Protein AF-A0A1C0AIX1-F1 (afdb_monomer)

Sequence (124 aa):
MLVAGADYTMVVTIKGASVSLELNGSFVRSMAYSAALADGRVGLVVGSATASYDSVRIRTDGWTAPEGTVTEPVPTDPVPADPVPTDPLPTDPDPTDPVPTDPEPEPTEPVPTEPVPTKPPKKK

Solvent-accessible surface area (backbone atoms only — not comparable to full-atom values): 9520 Å² total; per-residue (Å²): 137,90,61,90,95,63,91,79,49,75,47,80,49,77,55,60,32,33,41,36,37,26,50,72,85,38,83,73,50,73,49,77,54,99,54,66,69,86,76,84,88,85,84,87,84,72,72,103,64,88,80,88,85,83,93,82,81,88,85,74,92,72,84,72,77,64,94,80,72,76,74,76,78,76,83,75,79,79,76,82,77,78,79,78,85,78,80,80,77,87,77,81,77,79,87,76,83,79,79,88,76,87,80,80,83,82,89,81,82,89,79,88,80,84,85,81,88,82,82,82,85,85,82,134

Nearest PDB structures (foldseek):
  4qvs-assembly1_A-2  TM=6.960E-01  e=2.612E-01  Acetivibrio thermocellus ATCC 27405
  3gyx-assembly6_L  TM=3.441E-01  e=7.327E+00  Megalodesulfovibrio gigas
  9c3c-assembly1_g  TM=1.551E-01  e=8.915E+00  Oryctolagus cuniculus

Organism: NCBI:txid1427523

Foldseek 3Di:
DDDPPDDWDWDWDFDFQKIWIDINNHTDDMDGDPGGPPDDDDDDDDDPDDDDDDDDDDDDDDDDDDPDPDDDPDPDDDDDDDDDDDDDDDDDDDDDDDDDDDDDDDDDDDDDDDDDDDDDDDDD

Radius of gyration: 41.76 Å; Cα contacts (8 Å, |Δi|>4): 59; chains: 1; bounding box: 97×77×63 Å

Secondary structure (DSSP, 8-state):
---TT----EEEEEETTEEEEEETTEEEEEEE-SS------------SS-----------S-----TT--PPPP--PPPP-PPP--PPPP-PPP-PPPPPP--PPPP-PPPPPPPPPPPPPPP-

Mean predicted aligned error: 19.24 Å

Structure (mmCIF, N/CA/C/O backbone):
data_AF-A0A1C0AIX1-F1
#
_entry.id   AF-A0A1C0AIX1-F1
#
loop_
_atom_site.group_PDB
_atom_site.id
_atom_site.type_symbol
_atom_site.label_atom_id
_atom_site.label_alt_id
_atom_site.label_comp_id
_atom_site.label_asym_id
_atom_site.label_entity_id
_atom_site.label_seq_id
_atom_site.pdbx_PDB_ins_code
_atom_site.Cartn_x
_atom_site.Cartn_y
_atom_site.Cartn_z
_atom_site.occupancy
_atom_site.B_iso_or_equiv
_atom_site.auth_seq_id
_atom_site.auth_comp_id
_atom_site.auth_asym_id
_atom_site.auth_atom_id
_atom_site.pdbx_PDB_model_num
ATOM 1 N N . MET A 1 1 ? -21.856 -2.111 3.590 1.00 79.50 1 MET A N 1
ATOM 2 C CA . MET A 1 1 ? -21.932 -0.701 4.031 1.00 79.50 1 MET A CA 1
ATOM 3 C C . MET A 1 1 ? -20.685 -0.406 4.847 1.00 79.50 1 MET A C 1
ATOM 5 O O . MET A 1 1 ? -20.320 -1.256 5.649 1.00 79.50 1 MET A O 1
ATOM 9 N N . LEU A 1 2 ? -20.010 0.718 4.595 1.00 90.88 2 LEU A N 1
ATOM 10 C CA . LEU A 1 2 ? -18.850 1.158 5.382 1.00 90.88 2 LEU A CA 1
ATOM 11 C C . LEU A 1 2 ? -19.338 1.955 6.598 1.00 90.88 2 LEU A C 1
ATOM 13 O O . LEU A 1 2 ? -20.315 2.694 6.483 1.00 90.88 2 LEU A O 1
ATOM 17 N N . VAL A 1 3 ? -18.675 1.798 7.741 1.00 95.44 3 VAL A N 1
ATOM 18 C CA . VAL A 1 3 ? -19.027 2.452 9.009 1.00 95.44 3 VAL A CA 1
ATOM 19 C C . VAL A 1 3 ? -17.810 3.211 9.537 1.00 95.44 3 VAL A C 1
ATOM 21 O O . VAL A 1 3 ? -16.688 2.718 9.463 1.00 95.44 3 VAL A O 1
ATOM 24 N N . ALA A 1 4 ? -18.027 4.422 10.053 1.00 94.69 4 ALA A N 1
ATOM 25 C CA . ALA A 1 4 ? -16.960 5.233 10.635 1.00 94.69 4 ALA A CA 1
ATOM 26 C C . ALA A 1 4 ? -16.388 4.579 11.906 1.00 94.69 4 ALA A C 1
ATOM 28 O O . ALA A 1 4 ? -17.137 4.027 12.710 1.00 94.69 4 ALA A O 1
ATOM 29 N N . GLY A 1 5 ? -15.067 4.664 12.086 1.00 94.56 5 GLY A N 1
ATOM 30 C CA . GLY A 1 5 ? -14.364 4.088 13.240 1.00 94.56 5 GLY A CA 1
ATOM 31 C C . GLY A 1 5 ? -14.173 2.568 13.193 1.00 94.56 5 GLY A C 1
ATOM 32 O O . GLY A 1 5 ? -13.687 2.002 14.165 1.00 94.56 5 GLY A O 1
ATOM 33 N N . ALA A 1 6 ? -14.555 1.908 12.096 1.00 95.94 6 ALA A N 1
ATOM 34 C CA . ALA A 1 6 ? -14.275 0.495 11.874 1.00 95.94 6 ALA A CA 1
ATOM 35 C C . ALA A 1 6 ? -13.001 0.305 11.041 1.00 95.94 6 ALA A C 1
ATOM 37 O O . ALA A 1 6 ? -12.746 1.065 10.102 1.00 95.94 6 ALA A O 1
ATOM 38 N N . ASP A 1 7 ? -12.255 -0.752 11.353 1.00 96.69 7 ASP A N 1
ATOM 39 C CA . ASP A 1 7 ? -11.073 -1.147 10.595 1.00 96.69 7 ASP A CA 1
ATOM 40 C C . ASP A 1 7 ? -11.452 -1.982 9.371 1.00 96.69 7 ASP A C 1
ATOM 42 O O . ASP A 1 7 ? -12.326 -2.855 9.414 1.00 96.69 7 ASP A O 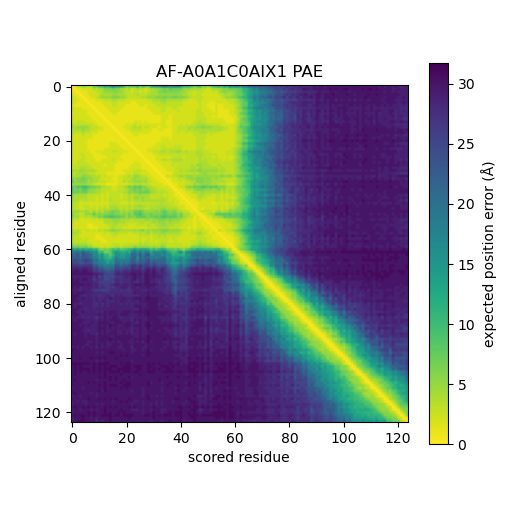1
ATOM 46 N N . TYR A 1 8 ? -10.750 -1.732 8.268 1.00 96.38 8 TYR A N 1
ATOM 47 C CA . TYR A 1 8 ? -10.944 -2.438 7.011 1.00 96.38 8 TYR A CA 1
ATOM 48 C C . TYR A 1 8 ? -9.606 -2.819 6.393 1.00 96.38 8 TYR A C 1
ATOM 50 O O . TYR A 1 8 ? -8.669 -2.025 6.350 1.00 96.38 8 TYR A O 1
ATOM 58 N N . THR A 1 9 ? -9.544 -4.025 5.834 1.00 96.62 9 THR A N 1
ATOM 59 C CA . THR A 1 9 ? -8.438 -4.437 4.968 1.00 96.62 9 THR A CA 1
ATOM 60 C C . THR A 1 9 ? -8.836 -4.194 3.521 1.00 96.62 9 THR A C 1
ATOM 62 O O . THR A 1 9 ? -9.771 -4.819 3.026 1.00 96.62 9 THR A O 1
ATOM 65 N N . MET A 1 10 ? -8.130 -3.299 2.835 1.00 96.06 10 MET A N 1
ATOM 66 C CA . MET A 1 10 ? -8.307 -3.067 1.401 1.00 96.06 10 MET A CA 1
ATOM 67 C C . MET A 1 10 ? -7.163 -3.699 0.620 1.00 96.06 10 MET A C 1
ATOM 69 O O . MET A 1 10 ? -5.995 -3.515 0.961 1.00 96.06 10 MET A O 1
ATOM 73 N N . VAL A 1 11 ? -7.499 -4.395 -0.463 1.00 96.94 11 VAL A N 1
ATOM 74 C CA . VAL A 1 11 ? -6.522 -4.892 -1.433 1.00 96.94 11 VAL A CA 1
ATOM 75 C C . VAL A 1 11 ? -6.873 -4.320 -2.794 1.00 96.94 11 VAL A C 1
ATOM 77 O O . VAL A 1 11 ? -7.963 -4.553 -3.314 1.00 96.94 11 VAL A O 1
ATOM 80 N N . VAL A 1 12 ? -5.938 -3.566 -3.367 1.00 96.12 12 VAL A N 1
ATOM 81 C CA . VAL A 1 12 ? -6.015 -3.108 -4.755 1.00 96.12 12 VAL A CA 1
ATOM 82 C C . VAL A 1 12 ? -5.061 -3.958 -5.576 1.00 96.12 12 VAL A C 1
ATOM 84 O O . VAL A 1 12 ? -3.877 -4.049 -5.257 1.00 96.12 12 VAL A O 1
ATOM 87 N N . THR A 1 13 ? -5.569 -4.599 -6.622 1.00 95.31 13 THR A N 1
ATOM 88 C CA . THR A 1 13 ? -4.752 -5.342 -7.586 1.00 95.31 13 THR A CA 1
ATOM 89 C C . THR A 1 13 ? -4.861 -4.680 -8.944 1.00 95.31 13 THR A C 1
ATOM 91 O O . THR A 1 13 ? -5.960 -4.403 -9.424 1.00 95.31 13 THR A O 1
ATOM 94 N N . ILE A 1 14 ? -3.710 -4.425 -9.556 1.00 94.56 14 ILE A N 1
ATOM 95 C CA . ILE A 1 14 ? -3.601 -3.882 -10.904 1.00 94.56 14 ILE A CA 1
ATOM 96 C C . ILE A 1 14 ? -2.997 -4.979 -11.770 1.00 94.56 14 ILE A C 1
ATOM 98 O O . ILE A 1 14 ? -1.953 -5.532 -11.430 1.00 94.56 14 ILE A O 1
ATOM 102 N N . LYS A 1 15 ? -3.668 -5.324 -12.869 1.00 92.56 15 LYS A N 1
ATOM 103 C CA . LYS A 1 15 ? -3.178 -6.307 -13.835 1.00 92.56 15 LYS A CA 1
ATOM 104 C C . LYS A 1 15 ? -3.475 -5.827 -15.246 1.00 92.56 15 LYS A C 1
ATOM 106 O O . LYS A 1 15 ? -4.629 -5.813 -15.677 1.00 92.56 15 LYS A O 1
ATOM 111 N N . GLY A 1 16 ? -2.428 -5.427 -15.964 1.00 93.19 16 GLY A N 1
ATOM 112 C CA . GLY A 1 16 ? -2.566 -4.817 -17.283 1.00 93.19 16 GLY A CA 1
ATOM 113 C C . GLY A 1 16 ? -3.458 -3.576 -17.221 1.00 93.19 16 GLY A C 1
ATOM 114 O O . GLY A 1 16 ? -3.126 -2.607 -16.548 1.00 93.19 16 GLY A O 1
ATOM 115 N N . ALA A 1 17 ? -4.593 -3.605 -17.918 1.00 96.25 17 ALA A N 1
ATOM 116 C CA . ALA A 1 17 ? -5.543 -2.493 -17.967 1.00 96.25 17 ALA A CA 1
ATOM 117 C C . ALA A 1 17 ? -6.652 -2.570 -16.898 1.00 96.25 17 ALA A C 1
ATOM 119 O O . ALA A 1 17 ? -7.586 -1.770 -16.923 1.00 96.25 17 ALA A O 1
ATOM 120 N N . SER A 1 18 ? -6.604 -3.541 -15.982 1.00 95.81 18 SER A N 1
ATOM 121 C CA . SER A 1 18 ? -7.665 -3.778 -14.999 1.00 95.81 18 SER A CA 1
ATOM 122 C C . SER A 1 18 ? -7.223 -3.443 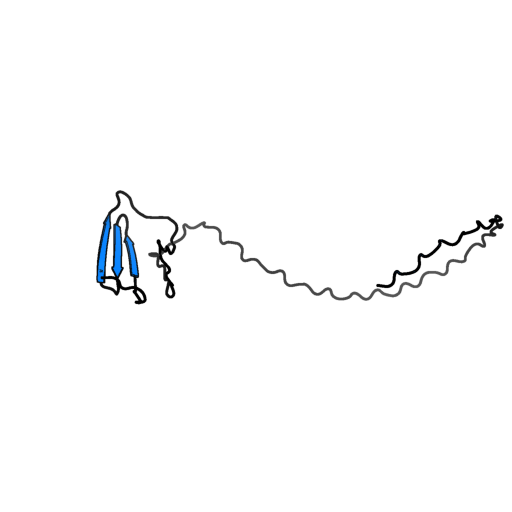-13.581 1.00 95.81 18 SER A C 1
ATOM 124 O O . SER A 1 18 ? -6.128 -3.809 -13.158 1.00 95.81 18 SER A O 1
ATOM 126 N N . VAL A 1 19 ? -8.120 -2.806 -12.830 1.00 97.31 19 VAL A N 1
ATOM 127 C CA . VAL A 1 19 ? -7.984 -2.542 -11.393 1.00 97.31 19 VAL A CA 1
ATOM 128 C C . VAL A 1 19 ? -9.117 -3.253 -10.668 1.00 97.31 19 VAL A C 1
ATOM 130 O O . VAL A 1 19 ? -10.282 -3.093 -11.039 1.00 97.31 19 VAL A O 1
ATOM 133 N N . SER A 1 20 ? -8.807 -4.041 -9.645 1.00 97.69 20 SER A N 1
ATOM 134 C CA . SER A 1 20 ? -9.790 -4.677 -8.765 1.00 97.69 20 SER A CA 1
ATOM 135 C C . SER A 1 20 ? -9.587 -4.257 -7.316 1.00 97.69 20 SER A C 1
ATOM 137 O O . SER A 1 20 ? -8.455 -4.098 -6.862 1.00 97.69 20 SER A O 1
ATOM 139 N N . LEU A 1 21 ? -10.698 -4.089 -6.602 1.00 97.75 21 LEU A N 1
ATOM 140 C CA . LEU A 1 21 ? -10.745 -3.772 -5.182 1.00 97.75 21 LEU A CA 1
ATOM 141 C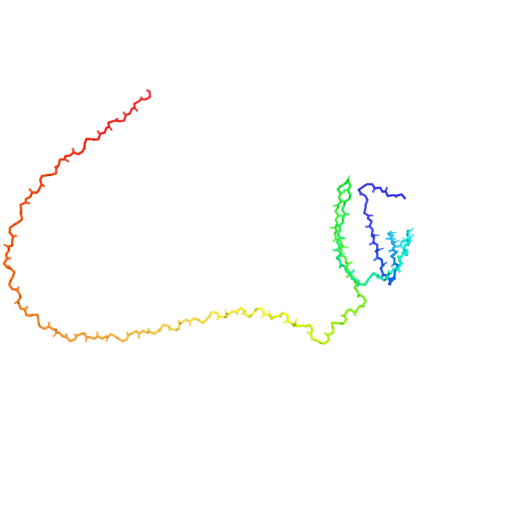 C . LEU A 1 21 ? -11.411 -4.916 -4.420 1.00 97.75 21 LEU A C 1
ATOM 143 O O . LEU A 1 21 ? -12.554 -5.284 -4.713 1.00 97.75 21 LEU A O 1
ATOM 147 N N . GLU A 1 22 ? -10.726 -5.394 -3.392 1.00 98.06 22 GLU A N 1
ATOM 148 C CA . GLU A 1 22 ? -11.283 -6.251 -2.355 1.00 98.06 22 GLU A CA 1
ATOM 149 C C . GLU A 1 22 ? -11.331 -5.504 -1.021 1.00 98.06 22 GLU A C 1
ATOM 151 O O . GLU A 1 22 ? -10.444 -4.708 -0.699 1.00 98.06 22 GLU A O 1
ATOM 156 N N . LEU A 1 23 ? -12.367 -5.783 -0.237 1.00 97.00 23 LEU A N 1
ATOM 157 C CA . LEU A 1 23 ? -12.563 -5.267 1.109 1.00 97.00 23 LEU A CA 1
ATOM 158 C C . LEU A 1 23 ? -12.781 -6.451 2.045 1.00 97.00 23 LEU A C 1
ATOM 160 O O . LEU A 1 23 ? -13.692 -7.253 1.838 1.00 97.00 23 LEU A O 1
ATOM 164 N N . ASN A 1 24 ? -11.939 -6.567 3.067 1.00 96.94 24 ASN A N 1
ATOM 165 C CA . ASN A 1 24 ? -11.925 -7.686 4.009 1.00 96.94 24 ASN A CA 1
ATOM 166 C C . ASN A 1 24 ? -11.867 -9.055 3.298 1.00 96.94 24 ASN A C 1
ATOM 168 O O . ASN A 1 24 ? -12.519 -10.007 3.715 1.00 96.94 24 ASN A O 1
ATOM 172 N N . GLY A 1 25 ? -11.118 -9.131 2.190 1.00 95.56 25 GLY A N 1
ATOM 173 C CA . GLY A 1 25 ? -10.969 -10.334 1.360 1.00 95.56 25 GLY A CA 1
ATOM 174 C C . GLY A 1 25 ? -12.148 -10.639 0.426 1.00 95.56 25 GLY A C 1
ATOM 175 O O . GLY A 1 25 ? -12.091 -11.608 -0.322 1.00 95.56 25 GLY A O 1
ATOM 176 N N . SER A 1 26 ? -13.215 -9.834 0.439 1.00 97.44 26 SER A N 1
ATOM 177 C CA . SER A 1 26 ? -14.317 -9.955 -0.519 1.00 97.44 26 SER A CA 1
ATOM 178 C C . SER A 1 26 ? -14.117 -8.998 -1.682 1.00 97.44 26 SER A C 1
ATOM 180 O O . SER A 1 26 ? -13.921 -7.801 -1.475 1.00 97.44 26 SER A O 1
ATOM 182 N N . PHE A 1 27 ? -14.271 -9.489 -2.910 1.00 97.06 27 PHE A N 1
ATOM 183 C CA . PHE A 1 27 ? -14.334 -8.629 -4.088 1.00 97.06 27 PHE A CA 1
ATOM 184 C C . PHE A 1 27 ? -15.476 -7.612 -3.969 1.00 97.06 27 PHE A C 1
ATOM 186 O O . PHE A 1 27 ? -16.612 -7.968 -3.648 1.00 97.06 27 PHE A O 1
ATOM 193 N N . VAL A 1 28 ? -15.165 -6.344 -4.237 1.00 97.81 28 VAL A N 1
ATOM 194 C CA . VAL A 1 28 ? -16.128 -5.234 -4.234 1.00 97.81 28 VAL A CA 1
ATOM 195 C C . VAL A 1 28 ? -16.398 -4.756 -5.652 1.00 97.81 28 VAL A C 1
ATOM 197 O O . VAL A 1 28 ? -17.554 -4.582 -6.036 1.00 97.81 28 VAL A O 1
ATOM 200 N N . ARG A 1 29 ? -15.339 -4.492 -6.431 1.00 97.75 29 ARG A N 1
ATOM 201 C CA . ARG A 1 29 ? -15.465 -3.914 -7.775 1.00 97.75 29 ARG A CA 1
ATOM 202 C C . ARG A 1 29 ? -14.216 -4.126 -8.623 1.00 97.75 29 ARG A C 1
ATOM 204 O O . ARG A 1 29 ? -13.109 -4.191 -8.099 1.00 97.75 29 ARG A O 1
ATOM 211 N N . SER A 1 30 ? -14.400 -4.122 -9.945 1.00 98.06 30 SER A N 1
ATOM 212 C CA . SER A 1 30 ? -13.322 -3.959 -10.921 1.00 98.06 30 SER A CA 1
ATOM 213 C C . SER A 1 30 ? -13.646 -2.871 -11.951 1.00 98.06 30 SER A C 1
ATOM 215 O O . SER A 1 30 ? -14.815 -2.604 -12.244 1.00 98.06 30 SER A O 1
ATOM 217 N N . MET A 1 31 ? -12.603 -2.225 -12.465 1.00 97.69 31 MET A N 1
ATOM 218 C CA . MET A 1 31 ? -12.631 -1.269 -13.568 1.00 97.69 31 MET A CA 1
ATOM 219 C C . MET A 1 31 ? -11.607 -1.680 -14.626 1.00 97.69 31 MET A C 1
ATOM 221 O O . MET A 1 31 ? -10.510 -2.124 -14.286 1.00 97.69 31 MET A O 1
ATOM 225 N N . ALA A 1 32 ? -11.960 -1.501 -15.898 1.00 97.56 32 ALA A N 1
ATOM 226 C CA . ALA A 1 32 ? -11.055 -1.672 -17.027 1.00 97.56 32 ALA A CA 1
ATOM 227 C C . ALA A 1 32 ? -10.786 -0.314 -17.681 1.00 97.56 32 ALA A C 1
ATOM 229 O O . ALA A 1 32 ? -11.706 0.479 -17.884 1.00 97.56 32 ALA A O 1
ATOM 230 N N . TYR A 1 33 ? -9.526 -0.071 -18.010 1.00 96.31 33 TYR A N 1
ATOM 231 C CA . TYR A 1 33 ? -9.048 1.108 -18.716 1.00 96.31 33 TYR A CA 1
ATOM 232 C C . TYR A 1 33 ? -8.725 0.752 -20.170 1.00 96.31 33 TYR A C 1
ATOM 234 O O . TYR A 1 33 ? -8.614 -0.417 -20.536 1.00 96.31 33 TYR A O 1
ATOM 242 N N . SER A 1 34 ? -8.585 1.765 -21.022 1.00 95.50 34 SER A N 1
ATOM 243 C CA . SER A 1 34 ? -8.271 1.572 -22.444 1.00 95.50 34 SER A CA 1
ATOM 244 C C . SER A 1 34 ? -6.811 1.190 -22.709 1.00 95.50 34 SER A C 1
ATOM 246 O O . SER A 1 34 ? -6.484 0.795 -23.823 1.00 95.50 34 SER A O 1
ATOM 248 N N . ALA A 1 35 ? -5.931 1.330 -21.715 1.00 95.25 35 ALA A N 1
ATOM 249 C CA . ALA A 1 35 ? -4.502 1.050 -21.812 1.00 95.25 35 ALA A CA 1
ATOM 250 C C . ALA A 1 35 ? -3.980 0.408 -20.519 1.00 95.25 35 ALA A C 1
ATOM 252 O O . ALA A 1 35 ? -4.614 0.505 -19.466 1.00 95.25 35 ALA A O 1
ATOM 253 N N . ALA A 1 36 ? -2.825 -0.255 -20.613 1.00 92.81 36 ALA A N 1
ATOM 254 C CA . ALA A 1 36 ? -2.174 -0.872 -19.466 1.00 92.81 36 ALA A CA 1
ATOM 255 C C . ALA A 1 36 ? -1.663 0.182 -18.471 1.00 92.81 36 ALA A C 1
ATOM 257 O O . ALA A 1 36 ? -1.098 1.199 -18.867 1.00 92.81 36 ALA A O 1
ATOM 258 N N . LEU A 1 37 ? -1.836 -0.099 -17.181 1.00 92.00 37 LEU A N 1
ATOM 259 C CA . LEU A 1 37 ? -1.342 0.709 -16.071 1.00 92.00 37 LEU A CA 1
ATOM 260 C C . LEU A 1 37 ? 0.010 0.141 -15.618 1.00 92.00 37 LEU A C 1
ATOM 262 O O . LEU A 1 37 ? 0.069 -0.656 -14.683 1.00 92.00 37 LEU A O 1
ATOM 266 N N . ALA A 1 38 ? 1.075 0.473 -16.349 1.00 87.62 38 ALA A N 1
ATOM 267 C CA . ALA A 1 38 ? 2.405 -0.116 -16.156 1.00 87.62 38 ALA A CA 1
ATOM 268 C C . ALA A 1 38 ? 3.331 0.709 -15.244 1.00 87.62 38 ALA A C 1
ATOM 270 O O . ALA A 1 38 ? 4.304 0.175 -14.717 1.00 87.62 38 ALA A O 1
ATOM 271 N N . ASP A 1 39 ? 3.041 1.993 -15.051 1.00 84.94 39 ASP A N 1
ATOM 272 C CA . ASP A 1 39 ? 3.850 2.918 -14.267 1.00 84.94 39 ASP A CA 1
ATOM 273 C C . ASP A 1 39 ? 2.980 3.922 -13.491 1.00 84.94 39 ASP A C 1
ATOM 275 O O . ASP A 1 39 ? 1.761 4.011 -13.664 1.00 84.94 39 ASP A O 1
ATOM 279 N N . GLY A 1 40 ? 3.610 4.653 -12.566 1.00 87.75 40 GLY A N 1
ATOM 280 C CA . GLY A 1 40 ? 2.960 5.723 -11.817 1.00 87.75 40 GLY A CA 1
ATOM 281 C C . GLY A 1 40 ? 3.400 5.832 -10.361 1.00 87.75 40 GLY A C 1
ATOM 282 O O . GLY A 1 40 ? 4.244 5.088 -9.865 1.00 87.75 40 GLY A O 1
ATOM 283 N N . ARG A 1 41 ? 2.806 6.804 -9.663 1.00 90.75 41 ARG A N 1
ATOM 284 C CA . ARG A 1 41 ? 2.976 6.974 -8.216 1.00 90.75 41 ARG A CA 1
ATOM 285 C C . ARG A 1 41 ? 1.911 6.184 -7.468 1.00 90.75 41 ARG A C 1
ATOM 287 O O . ARG A 1 41 ? 0.751 6.171 -7.869 1.00 90.75 41 ARG A O 1
ATOM 294 N N . VAL A 1 42 ? 2.302 5.616 -6.334 1.00 90.38 42 VAL A N 1
ATOM 295 C CA . VAL A 1 42 ? 1.392 4.995 -5.366 1.00 90.38 42 VAL A CA 1
ATOM 296 C C . VAL A 1 42 ? 1.349 5.834 -4.097 1.00 90.38 42 VAL A C 1
ATOM 298 O O . VAL A 1 42 ? 2.335 6.471 -3.730 1.00 90.38 42 VAL A O 1
ATOM 301 N N . GLY A 1 43 ? 0.198 5.861 -3.434 1.00 91.94 43 GLY A N 1
ATOM 302 C CA . GLY A 1 43 ? 0.013 6.648 -2.224 1.00 91.94 43 GLY A CA 1
ATOM 303 C C . GLY A 1 43 ? -1.341 6.405 -1.579 1.00 91.94 43 GLY A C 1
ATOM 304 O O . GLY A 1 43 ? -2.196 5.705 -2.122 1.00 91.94 43 GLY A O 1
ATOM 305 N N . LEU A 1 44 ? -1.515 7.001 -0.405 1.00 94.50 44 LEU A N 1
ATOM 306 C CA . LEU A 1 44 ? -2.751 6.965 0.364 1.00 94.50 44 LEU A CA 1
ATOM 307 C C . LEU A 1 44 ? -3.433 8.319 0.230 1.00 94.50 44 LEU A C 1
ATOM 309 O O . LEU A 1 44 ? -2.771 9.357 0.238 1.00 94.50 44 LEU A O 1
ATOM 313 N N . VAL A 1 45 ? -4.755 8.311 0.105 1.00 94.56 45 VAL A N 1
ATOM 314 C CA . VAL A 1 45 ? -5.542 9.530 -0.069 1.00 94.56 45 VAL A CA 1
ATOM 315 C C . VAL A 1 45 ? -6.735 9.459 0.862 1.00 94.56 45 VAL A C 1
ATOM 317 O O . VAL A 1 45 ? -7.439 8.454 0.896 1.00 94.56 45 VAL A O 1
ATOM 320 N N . VAL A 1 46 ? -6.973 10.535 1.606 1.00 94.88 46 VAL A N 1
ATOM 321 C CA . VAL A 1 46 ? -8.225 10.739 2.332 1.00 94.88 46 VAL A CA 1
ATOM 322 C C . VAL A 1 46 ? -9.021 11.829 1.622 1.00 94.88 46 VAL A C 1
ATOM 324 O O . VAL A 1 46 ? -8.458 12.822 1.164 1.00 94.88 46 VAL A O 1
ATOM 327 N N . GLY A 1 47 ? -10.324 11.605 1.469 1.00 91.00 47 GLY A N 1
ATOM 328 C CA . GLY A 1 47 ? -11.240 12.613 0.944 1.00 91.00 47 GLY A CA 1
ATOM 329 C C . GLY A 1 47 ? -11.610 13.642 2.013 1.00 91.00 47 GLY A C 1
ATOM 330 O O . GLY A 1 47 ? -10.799 14.041 2.839 1.00 91.00 47 GLY A O 1
ATOM 331 N N . SER A 1 48 ? -12.875 14.045 2.036 1.00 90.75 48 SER A N 1
ATOM 332 C CA . SER A 1 48 ? -13.445 15.019 2.977 1.00 90.75 48 SER A CA 1
ATOM 333 C C . SER A 1 48 ? -13.617 14.492 4.419 1.00 90.75 48 SER A C 1
ATOM 335 O O . SER A 1 48 ? -14.657 14.723 5.034 1.00 90.75 48 SER A O 1
ATOM 337 N N . ALA A 1 49 ? -12.654 13.731 4.944 1.00 91.69 49 ALA A N 1
ATOM 338 C CA . ALA A 1 49 ? -12.702 13.087 6.259 1.00 91.69 49 ALA A CA 1
ATOM 339 C C . ALA A 1 49 ? -11.291 12.901 6.849 1.00 91.69 49 ALA A C 1
ATOM 341 O O . ALA A 1 49 ? -10.293 13.265 6.231 1.00 91.69 49 ALA A O 1
ATOM 342 N N . THR A 1 50 ? -11.206 12.307 8.040 1.00 94.88 50 THR A N 1
ATOM 343 C CA . THR A 1 50 ? -9.954 11.822 8.636 1.00 94.88 50 THR A CA 1
ATOM 344 C C . THR A 1 50 ? -9.890 10.298 8.557 1.00 94.88 50 THR A C 1
ATOM 346 O O . THR A 1 50 ? -10.904 9.614 8.684 1.00 94.88 50 THR A O 1
ATOM 349 N N . ALA A 1 51 ? -8.692 9.761 8.325 1.00 95.00 51 ALA A N 1
ATOM 350 C CA . ALA A 1 51 ? -8.431 8.326 8.291 1.00 95.00 51 ALA A CA 1
ATOM 351 C C . ALA A 1 51 ? -7.017 8.044 8.810 1.00 95.00 51 ALA A C 1
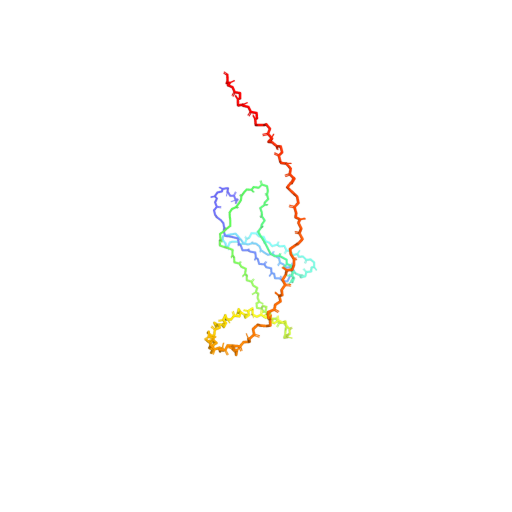ATOM 353 O O . ALA A 1 51 ? -6.105 8.840 8.581 1.00 95.00 51 ALA A O 1
ATOM 354 N N . SER A 1 52 ? -6.840 6.908 9.482 1.00 96.12 52 SER A N 1
ATOM 355 C CA . SER A 1 52 ? -5.536 6.354 9.850 1.00 96.12 52 SER A CA 1
ATOM 356 C C . SER A 1 52 ? -5.216 5.143 8.979 1.00 96.12 52 SER A C 1
ATOM 358 O O . SER A 1 52 ? -6.104 4.361 8.644 1.00 96.12 52 SER A O 1
ATOM 360 N N . TYR A 1 53 ? -3.940 4.975 8.647 1.00 96.12 53 TYR A N 1
ATOM 361 C CA . TYR A 1 53 ? -3.421 3.832 7.903 1.00 96.12 53 TYR A CA 1
ATOM 362 C C . TYR A 1 53 ? -2.252 3.247 8.687 1.00 96.12 53 TYR A C 1
ATOM 364 O O . TYR A 1 53 ? -1.397 4.006 9.136 1.00 96.12 53 TYR A O 1
ATOM 372 N N . ASP A 1 54 ? -2.219 1.925 8.844 1.00 94.12 54 ASP A N 1
ATOM 373 C CA . ASP A 1 54 ? -1.202 1.247 9.655 1.00 94.12 54 ASP A CA 1
ATOM 374 C C . ASP A 1 54 ? -0.412 0.234 8.807 1.00 94.12 54 ASP A C 1
ATOM 376 O O . ASP A 1 54 ? 0.709 0.489 8.371 1.00 94.12 54 ASP A O 1
ATOM 380 N N . SER A 1 55 ? -1.040 -0.884 8.434 1.00 93.44 55 SER A N 1
ATOM 381 C CA . SER A 1 55 ? -0.389 -1.967 7.680 1.00 93.44 55 SER A CA 1
ATOM 382 C C . SER A 1 55 ? -0.397 -1.758 6.157 1.00 93.44 55 SER A C 1
ATOM 384 O O . SER A 1 55 ? -1.109 -2.444 5.421 1.00 93.44 55 SER A O 1
ATOM 386 N N . VAL A 1 56 ? 0.422 -0.830 5.658 1.00 95.25 56 VAL A N 1
ATOM 387 C CA . VAL A 1 56 ? 0.560 -0.567 4.214 1.00 95.25 56 VAL A CA 1
ATOM 388 C C . VAL A 1 56 ? 1.602 -1.497 3.593 1.00 95.25 56 VAL A C 1
ATOM 390 O O . VAL A 1 56 ? 2.775 -1.476 3.959 1.00 95.25 56 VAL A O 1
ATOM 393 N N . ARG A 1 57 ? 1.187 -2.305 2.611 1.00 92.88 57 ARG A N 1
ATOM 394 C CA . ARG A 1 57 ? 2.080 -3.190 1.852 1.00 92.88 57 ARG A CA 1
ATOM 395 C C . ARG A 1 57 ? 1.876 -3.011 0.355 1.00 92.88 57 ARG A C 1
ATOM 397 O O . ARG A 1 57 ? 0.757 -3.112 -0.134 1.00 92.88 57 ARG A O 1
ATOM 404 N N . ILE A 1 58 ? 2.978 -2.834 -0.365 1.00 92.25 58 ILE A N 1
ATOM 405 C CA . ILE A 1 58 ? 3.008 -2.762 -1.827 1.00 92.25 58 ILE A CA 1
ATOM 406 C C . ILE A 1 58 ? 3.781 -3.975 -2.340 1.00 92.25 58 ILE A C 1
ATOM 408 O O . ILE A 1 58 ? 4.825 -4.333 -1.795 1.00 92.25 58 ILE A O 1
ATOM 412 N N . ARG A 1 59 ? 3.241 -4.639 -3.361 1.00 87.81 59 ARG A N 1
ATOM 413 C CA . ARG A 1 59 ? 3.884 -5.762 -4.046 1.00 87.81 59 ARG A CA 1
ATOM 414 C C . ARG A 1 59 ? 3.808 -5.516 -5.541 1.00 87.81 59 ARG A C 1
ATOM 416 O O . ARG A 1 59 ? 2.726 -5.254 -6.054 1.00 87.81 59 ARG A O 1
ATOM 423 N N . THR A 1 60 ? 4.947 -5.631 -6.205 1.00 85.44 60 THR A N 1
ATOM 424 C CA . THR A 1 60 ? 5.048 -5.684 -7.662 1.00 85.44 60 THR A CA 1
ATOM 425 C C . THR A 1 60 ? 5.442 -7.102 -8.058 1.00 85.44 60 THR A C 1
ATOM 427 O O . THR A 1 60 ? 6.131 -7.807 -7.314 1.00 85.44 60 THR A O 1
ATOM 430 N N . ASP A 1 61 ? 4.954 -7.564 -9.198 1.00 74.44 61 ASP A N 1
ATOM 431 C CA . ASP A 1 61 ? 5.278 -8.855 -9.787 1.00 74.44 61 ASP A CA 1
ATOM 432 C C . ASP A 1 61 ? 6.675 -8.811 -10.412 1.00 74.44 61 ASP A C 1
ATOM 434 O O . ASP A 1 61 ? 6.842 -8.706 -11.617 1.00 74.44 61 ASP A O 1
ATOM 438 N N . GLY A 1 62 ? 7.698 -8.881 -9.555 1.00 65.94 62 GLY A N 1
ATOM 439 C CA . GLY A 1 62 ? 9.073 -9.166 -9.963 1.00 65.94 62 GLY A CA 1
ATOM 440 C C . GLY A 1 62 ? 9.648 -8.155 -10.950 1.00 65.94 62 GLY A C 1
ATOM 441 O O . GLY A 1 62 ? 9.998 -8.514 -12.070 1.00 65.94 62 GLY A O 1
ATOM 442 N N . TRP A 1 63 ? 9.793 -6.901 -10.517 1.00 63.25 63 TRP A N 1
ATOM 443 C CA . TRP A 1 63 ? 10.615 -5.935 -11.242 1.00 63.25 63 TRP A CA 1
ATOM 444 C C . TRP A 1 63 ? 12.061 -6.449 -11.330 1.00 63.25 63 TRP A C 1
ATOM 446 O O . TRP A 1 63 ? 12.801 -6.422 -10.347 1.00 63.25 63 TRP A O 1
ATOM 456 N N . THR A 1 64 ? 12.467 -6.926 -12.505 1.00 62.94 64 THR A N 1
ATOM 457 C CA . THR A 1 64 ? 13.878 -7.081 -12.862 1.00 62.94 64 THR A CA 1
ATOM 458 C C . THR A 1 64 ? 14.312 -5.780 -13.512 1.00 62.94 64 THR A C 1
ATOM 460 O O . THR A 1 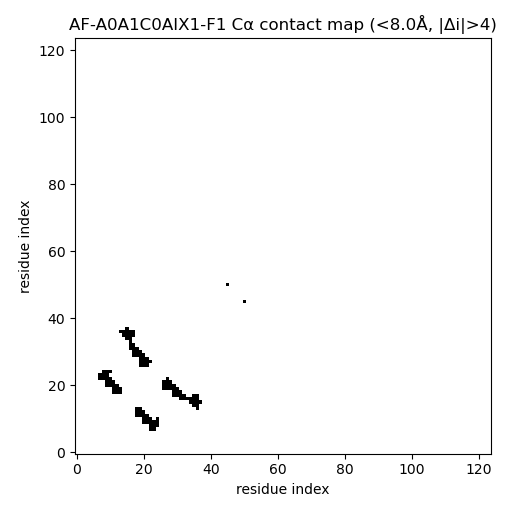64 ? 13.818 -5.424 -14.581 1.00 62.94 64 THR A O 1
ATOM 463 N N . ALA A 1 65 ? 15.205 -5.044 -12.851 1.00 60.97 65 ALA A N 1
ATOM 464 C CA . ALA A 1 65 ? 15.783 -3.859 -13.460 1.00 60.97 65 ALA A CA 1
ATOM 465 C C . ALA A 1 65 ? 16.502 -4.259 -14.764 1.00 60.97 65 ALA A C 1
ATOM 467 O O . ALA A 1 65 ? 17.171 -5.297 -14.781 1.00 60.97 65 ALA A O 1
ATOM 468 N N . PRO A 1 66 ? 16.374 -3.486 -15.857 1.00 68.25 66 PRO A N 1
ATOM 469 C CA . PRO A 1 66 ? 17.171 -3.738 -17.049 1.00 68.25 66 PRO A CA 1
ATOM 470 C C . PRO A 1 66 ? 18.653 -3.665 -16.667 1.00 68.25 66 PRO A C 1
ATOM 472 O O . PRO A 1 66 ? 19.050 -2.773 -15.912 1.00 68.25 66 PRO A O 1
ATOM 475 N N . GLU A 1 67 ? 19.464 -4.609 -17.153 1.00 60.06 67 GLU A N 1
ATOM 476 C CA . GLU A 1 67 ? 20.902 -4.610 -16.879 1.00 60.06 67 GLU A CA 1
ATOM 477 C C . GLU A 1 67 ? 21.492 -3.255 -17.298 1.00 60.06 67 GLU A C 1
ATOM 479 O O . GLU A 1 67 ? 21.488 -2.902 -18.477 1.00 60.06 67 GLU A O 1
ATOM 484 N N . GLY A 1 68 ? 21.913 -2.455 -16.312 1.00 63.50 68 GLY A N 1
ATOM 485 C CA . GLY A 1 68 ? 22.401 -1.090 -16.528 1.00 63.50 68 GLY A CA 1
ATOM 486 C C . GLY A 1 68 ? 21.734 0.012 -15.699 1.00 63.50 68 GLY A C 1
ATOM 487 O O . GLY A 1 68 ? 22.154 1.163 -15.818 1.00 63.50 68 GLY A O 1
ATOM 488 N N . THR A 1 69 ? 20.752 -0.271 -14.832 1.00 54.19 69 THR A N 1
ATOM 489 C CA . THR A 1 69 ? 20.350 0.728 -13.824 1.00 54.19 69 THR A CA 1
ATOM 490 C C . THR A 1 69 ? 21.466 0.875 -12.794 1.00 54.19 69 THR A C 1
ATOM 492 O O . THR A 1 69 ? 21.683 -0.007 -11.966 1.00 54.19 69 THR A O 1
ATOM 495 N N . VAL A 1 70 ? 22.192 1.982 -12.913 1.00 56.34 70 VAL A N 1
ATOM 496 C CA . VAL A 1 70 ? 23.290 2.427 -12.056 1.00 56.34 70 VAL A CA 1
ATOM 497 C C . VAL A 1 70 ? 22.959 2.181 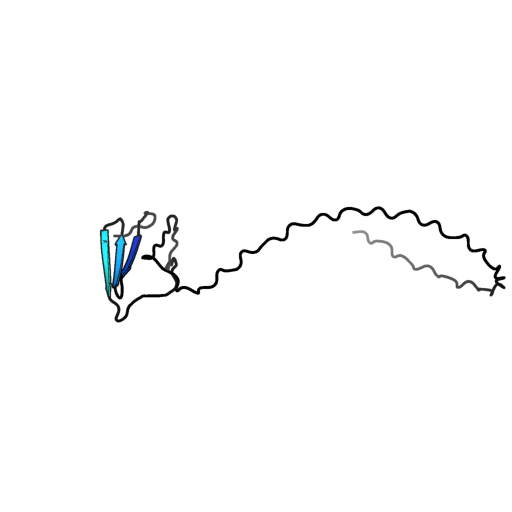-10.583 1.00 56.34 70 VAL A C 1
ATOM 499 O O . VAL A 1 70 ? 22.004 2.742 -10.053 1.00 56.34 70 VAL A O 1
ATOM 502 N N . THR A 1 71 ? 23.759 1.340 -9.930 1.00 54.75 71 THR A N 1
ATOM 503 C CA . THR A 1 71 ? 23.838 1.264 -8.472 1.00 54.75 71 THR A CA 1
ATOM 504 C C . THR A 1 71 ? 24.123 2.676 -7.969 1.00 54.75 71 THR A C 1
ATOM 506 O O . THR A 1 71 ? 25.160 3.238 -8.328 1.00 54.75 71 THR A O 1
ATOM 509 N N . GLU A 1 72 ? 23.224 3.276 -7.183 1.00 62.97 72 GLU A N 1
ATOM 510 C CA . GLU A 1 72 ? 23.602 4.471 -6.424 1.00 62.97 72 GLU A CA 1
ATOM 511 C C . GLU A 1 72 ? 24.901 4.145 -5.674 1.00 62.97 72 GLU A C 1
ATOM 513 O O . GLU A 1 72 ? 24.986 3.078 -5.051 1.00 62.97 72 GLU A O 1
ATOM 518 N N . PRO A 1 73 ? 25.945 4.988 -5.768 1.00 65.12 73 PRO A N 1
ATOM 519 C CA . PRO A 1 73 ? 27.154 4.742 -5.009 1.00 65.12 73 PRO A CA 1
ATOM 520 C C . PRO A 1 73 ? 26.768 4.743 -3.533 1.00 65.12 73 PRO A C 1
ATOM 522 O O . PRO A 1 73 ? 26.224 5.724 -3.028 1.00 65.12 73 PRO A O 1
ATOM 525 N N . VAL A 1 74 ? 27.036 3.634 -2.842 1.00 70.56 74 VAL A N 1
ATOM 526 C CA . VAL A 1 74 ? 26.932 3.599 -1.383 1.00 70.56 74 VAL A CA 1
ATOM 527 C C . VAL A 1 74 ? 27.846 4.711 -0.864 1.00 70.56 74 VAL A C 1
ATOM 529 O O . VAL A 1 74 ? 29.040 4.684 -1.188 1.00 70.56 74 VAL A O 1
ATOM 532 N N . PRO A 1 75 ? 27.333 5.702 -0.110 1.00 65.12 75 PRO A N 1
ATOM 533 C CA . PRO A 1 75 ? 28.190 6.723 0.465 1.00 65.12 75 PRO A CA 1
ATOM 534 C C . PRO A 1 75 ? 29.200 6.011 1.361 1.00 65.12 75 PRO A C 1
ATOM 536 O O . PRO A 1 75 ? 28.840 5.363 2.342 1.00 65.12 75 PRO A O 1
ATOM 539 N N . THR A 1 76 ? 30.471 6.059 0.969 1.00 66.81 76 THR A N 1
ATOM 540 C CA . THR A 1 76 ? 31.551 5.555 1.807 1.00 66.81 76 THR A CA 1
ATOM 541 C C . THR A 1 76 ? 31.849 6.671 2.789 1.00 66.81 76 THR A C 1
ATOM 543 O O . THR A 1 76 ? 32.413 7.691 2.399 1.00 66.81 76 THR A O 1
ATOM 546 N N . ASP A 1 77 ? 31.389 6.520 4.027 1.00 73.88 77 ASP A N 1
ATOM 547 C CA . ASP A 1 77 ? 31.721 7.473 5.081 1.00 73.88 77 ASP A CA 1
ATOM 548 C C . ASP A 1 77 ? 33.249 7.427 5.269 1.00 73.88 77 ASP A C 1
ATOM 550 O O . ASP A 1 77 ? 33.794 6.338 5.498 1.00 73.88 77 ASP A O 1
ATOM 554 N N . PRO A 1 78 ? 33.985 8.537 5.077 1.00 72.25 78 PRO A N 1
ATOM 555 C CA . PRO A 1 78 ? 35.423 8.529 5.271 1.00 72.25 78 PRO A CA 1
ATOM 556 C C . PRO A 1 78 ? 35.713 8.217 6.739 1.00 72.25 78 PRO A C 1
ATOM 558 O O . PRO A 1 78 ? 35.316 8.963 7.631 1.00 72.25 78 PRO A O 1
ATOM 561 N N . VAL A 1 79 ? 36.428 7.120 6.998 1.00 73.81 79 VAL A N 1
ATOM 562 C CA . VAL A 1 79 ? 36.967 6.856 8.335 1.00 73.81 79 VAL A CA 1
ATOM 563 C C . VAL A 1 79 ? 37.946 7.991 8.650 1.00 73.81 79 VAL A C 1
ATOM 565 O O . VAL A 1 79 ? 38.892 8.185 7.878 1.00 73.81 79 VAL A O 1
ATOM 568 N N . PRO A 1 80 ? 37.749 8.757 9.738 1.00 71.00 80 PRO A N 1
ATOM 569 C CA . PRO A 1 80 ? 38.712 9.766 10.141 1.00 71.00 80 PRO A CA 1
ATOM 570 C C . PRO A 1 80 ? 40.059 9.084 10.389 1.00 71.00 80 PRO A C 1
ATOM 572 O O . PRO A 1 80 ? 40.161 8.189 11.226 1.00 71.00 80 PRO A O 1
ATOM 575 N N . ALA A 1 81 ? 41.087 9.469 9.636 1.00 70.75 81 ALA A N 1
ATOM 576 C CA . ALA A 1 81 ? 42.449 9.089 9.971 1.00 70.75 81 ALA A CA 1
ATOM 577 C C . ALA A 1 81 ? 42.888 9.981 11.132 1.00 70.75 81 ALA A C 1
ATOM 579 O O . ALA A 1 81 ? 43.073 11.184 10.940 1.00 70.75 81 ALA A O 1
ATOM 580 N N . ASP A 1 82 ? 43.022 9.408 12.328 1.00 76.12 82 ASP A N 1
ATOM 581 C CA . ASP A 1 82 ? 43.611 10.131 13.450 1.00 76.12 82 ASP A CA 1
ATOM 582 C C . ASP A 1 82 ? 45.047 10.535 13.072 1.00 76.12 82 ASP A C 1
ATOM 584 O O . ASP A 1 82 ? 45.862 9.667 12.730 1.00 76.12 82 ASP A O 1
ATOM 588 N N . PRO A 1 83 ? 45.385 11.837 13.084 1.00 73.44 83 PRO A N 1
ATOM 589 C CA . PRO A 1 83 ? 46.744 12.266 12.819 1.00 73.44 83 PRO A CA 1
ATOM 590 C C . PRO A 1 83 ? 47.646 11.748 13.938 1.00 73.44 83 PRO A C 1
ATOM 592 O O . PRO A 1 83 ? 47.414 12.015 15.117 1.00 73.44 83 PRO A O 1
ATOM 595 N N . VAL A 1 84 ? 48.701 11.019 13.574 1.00 75.56 84 VAL A N 1
ATOM 596 C CA . VAL A 1 84 ? 49.751 10.668 14.530 1.00 75.56 84 VAL A CA 1
ATOM 597 C C . VAL A 1 84 ? 50.482 11.964 14.890 1.00 75.56 84 VAL A C 1
ATOM 599 O O . VAL A 1 84 ? 51.000 12.622 13.982 1.00 75.56 84 VAL A O 1
ATOM 602 N N . PRO A 1 85 ? 50.532 12.368 16.170 1.00 72.12 85 PRO A N 1
ATOM 603 C CA . PRO A 1 85 ? 51.266 13.560 16.560 1.00 72.12 85 PRO A CA 1
ATOM 604 C C . PRO A 1 85 ? 52.758 13.339 16.293 1.00 72.12 85 PRO A C 1
ATOM 606 O O . PRO A 1 85 ? 53.398 12.492 16.915 1.00 72.12 85 PRO A O 1
ATOM 609 N N . THR A 1 86 ? 53.315 14.092 15.348 1.00 69.38 86 THR A N 1
ATOM 610 C CA . THR A 1 86 ? 54.763 14.221 15.179 1.00 69.38 86 THR A CA 1
ATOM 611 C C . THR A 1 86 ? 55.264 15.277 16.145 1.00 69.38 86 THR A C 1
ATOM 613 O O . THR A 1 86 ? 54.947 16.455 15.983 1.00 69.38 86 THR A O 1
ATOM 616 N N . ASP A 1 87 ? 56.032 14.850 17.141 1.00 76.44 87 ASP A N 1
ATOM 617 C CA . ASP A 1 87 ? 56.688 15.751 18.083 1.00 76.44 87 ASP A CA 1
ATOM 618 C C . ASP A 1 87 ? 57.884 16.425 17.379 1.00 76.44 87 ASP A C 1
ATOM 620 O O . ASP A 1 87 ? 58.784 15.715 16.907 1.00 76.44 87 ASP A O 1
ATOM 624 N N . PRO A 1 88 ? 57.897 17.759 17.202 1.00 75.12 88 PRO A N 1
ATOM 625 C CA . PRO A 1 88 ? 59.026 18.435 16.580 1.00 75.12 88 PRO A CA 1
ATOM 626 C C . PRO A 1 88 ? 60.249 18.365 17.500 1.00 75.12 88 PRO A C 1
ATOM 628 O O . PRO A 1 88 ? 60.177 18.678 18.686 1.00 75.12 88 PRO A O 1
ATOM 631 N N . LEU A 1 89 ? 61.403 17.998 16.940 1.00 74.75 89 LEU A N 1
ATOM 632 C CA . LEU A 1 89 ? 62.666 18.087 17.666 1.00 74.75 89 LEU A CA 1
ATOM 633 C C . LEU A 1 89 ? 62.951 19.570 17.986 1.00 74.75 89 LEU A C 1
ATOM 635 O O . LEU A 1 89 ? 62.858 20.402 17.075 1.00 74.75 89 LEU A O 1
ATOM 639 N N . PRO A 1 90 ? 63.306 19.927 19.234 1.00 71.94 90 PRO A N 1
ATOM 640 C CA . PRO A 1 90 ? 63.684 21.294 19.558 1.00 71.94 90 PRO A CA 1
ATOM 641 C C . PRO A 1 90 ? 64.875 21.703 18.689 1.00 71.94 90 PRO A C 1
ATOM 643 O O . PRO A 1 90 ? 65.914 21.043 18.682 1.00 71.94 90 PRO A O 1
ATOM 646 N N . THR A 1 91 ? 64.697 22.777 17.924 1.00 69.75 91 THR A N 1
ATOM 647 C CA . THR A 1 91 ? 65.785 23.409 17.178 1.00 69.75 91 THR A CA 1
ATOM 648 C C . THR A 1 91 ? 66.313 24.532 18.054 1.00 69.75 91 THR A C 1
ATOM 650 O O . THR A 1 91 ? 65.566 25.460 18.358 1.00 69.75 91 THR A O 1
ATOM 653 N N . ASP A 1 92 ? 67.557 24.415 18.511 1.00 76.69 92 ASP A N 1
ATOM 654 C CA . ASP A 1 92 ? 68.203 25.469 19.292 1.00 76.69 92 ASP A CA 1
ATOM 655 C C . ASP A 1 92 ? 68.658 26.574 18.322 1.00 76.69 92 ASP A C 1
ATOM 657 O O . ASP A 1 92 ? 69.425 26.276 17.400 1.00 76.69 92 ASP A O 1
ATOM 661 N N . PRO A 1 93 ? 68.139 27.811 18.417 1.00 76.88 93 PRO A N 1
ATOM 662 C CA . PRO A 1 93 ? 68.600 28.896 17.565 1.00 76.88 93 PRO A CA 1
ATOM 663 C C . PRO A 1 93 ? 70.039 29.280 17.926 1.00 76.88 93 PRO A C 1
ATOM 665 O O . PRO A 1 93 ? 70.361 29.486 19.095 1.00 76.88 93 PRO A O 1
ATOM 668 N N . ASP A 1 94 ? 70.896 29.442 16.915 1.00 76.25 94 ASP A N 1
ATOM 669 C CA . ASP A 1 94 ? 72.230 30.009 17.115 1.00 76.25 94 ASP A CA 1
ATOM 670 C C . ASP A 1 94 ? 72.118 31.409 17.755 1.00 76.25 94 ASP A C 1
ATOM 672 O O . ASP A 1 94 ? 71.342 32.249 17.272 1.00 76.25 94 ASP A O 1
ATOM 676 N N . PRO A 1 95 ? 72.879 31.699 18.826 1.00 74.31 95 PRO A N 1
ATOM 677 C CA . PRO A 1 95 ? 72.854 33.005 19.459 1.00 74.31 95 PRO A CA 1
ATOM 678 C C . PRO A 1 95 ? 73.345 34.058 18.466 1.00 74.31 95 PRO A C 1
ATOM 680 O O . PRO A 1 95 ? 74.499 34.059 18.039 1.00 74.31 95 PRO A O 1
ATOM 683 N N . THR A 1 96 ? 72.451 34.968 18.089 1.00 71.50 96 THR A N 1
ATOM 684 C CA . THR A 1 96 ? 72.797 36.120 17.257 1.00 71.50 96 THR A CA 1
ATOM 685 C C . THR A 1 96 ? 73.196 37.267 18.175 1.00 71.50 96 THR A C 1
ATOM 687 O O . THR A 1 96 ? 72.397 37.692 19.008 1.00 71.50 96 THR A O 1
ATOM 690 N N . ASP A 1 97 ? 74.427 37.754 18.045 1.00 75.12 97 ASP A N 1
ATOM 691 C CA . ASP A 1 97 ? 74.919 38.873 18.851 1.00 75.12 97 ASP A CA 1
ATOM 692 C C . ASP A 1 97 ? 74.293 40.186 18.333 1.00 75.12 97 ASP A C 1
ATOM 694 O O . ASP A 1 97 ? 74.462 40.514 17.150 1.00 75.12 97 ASP A O 1
ATOM 698 N N . PRO A 1 98 ? 73.509 40.925 19.141 1.00 75.69 98 PRO A N 1
ATOM 699 C CA . PRO A 1 98 ? 72.868 42.147 18.683 1.00 75.69 98 PRO A CA 1
ATOM 700 C C . PRO A 1 98 ? 73.902 43.255 18.459 1.00 75.69 98 PRO A C 1
ATOM 702 O O . PRO A 1 98 ? 74.677 43.605 19.346 1.00 75.69 98 PRO A O 1
ATOM 705 N N . VAL A 1 99 ? 73.861 43.878 17.281 1.00 73.69 99 VAL A N 1
ATOM 706 C CA . VAL A 1 99 ? 74.583 45.133 17.041 1.00 73.69 99 VAL A CA 1
ATOM 707 C C . VAL A 1 99 ? 73.897 46.237 17.860 1.00 73.69 99 VAL A C 1
ATOM 709 O O . VAL A 1 99 ? 72.692 46.450 17.684 1.00 73.69 99 VAL A O 1
ATOM 712 N N . PRO A 1 100 ? 74.606 46.955 18.750 1.00 74.31 100 PRO A N 1
ATOM 713 C CA . PRO A 1 100 ? 74.005 48.041 19.510 1.00 74.31 100 PRO A CA 1
ATOM 714 C C . PRO A 1 100 ? 73.560 49.153 18.555 1.00 74.31 100 PRO A C 1
ATOM 716 O O . PRO A 1 100 ? 74.366 49.727 17.825 1.00 74.31 100 PRO A O 1
ATOM 719 N N . THR A 1 101 ? 72.258 49.436 18.554 1.00 65.50 101 THR A N 1
ATOM 720 C CA . THR A 1 101 ? 71.668 50.588 17.863 1.00 65.50 101 THR A CA 1
ATOM 721 C C . THR A 1 101 ? 71.411 51.647 18.925 1.00 65.50 101 THR A C 1
ATOM 723 O O . THR A 1 101 ? 70.664 51.377 19.860 1.00 65.50 101 THR A O 1
ATOM 726 N N . ASP A 1 102 ? 72.065 52.802 18.819 1.00 74.12 102 ASP A N 1
ATOM 727 C CA . ASP A 1 102 ? 71.898 53.934 19.737 1.00 74.12 102 ASP A CA 1
ATOM 728 C C . ASP A 1 102 ? 70.657 54.753 19.326 1.00 74.12 102 ASP A C 1
ATOM 730 O O . ASP A 1 102 ? 70.652 55.309 18.223 1.00 74.12 102 ASP A O 1
ATOM 734 N N . PRO A 1 103 ? 69.571 54.790 20.124 1.00 68.62 103 PRO A N 1
ATOM 735 C CA . PRO A 1 103 ? 68.398 55.589 19.811 1.00 68.62 103 PRO A CA 1
ATOM 736 C C . PRO A 1 103 ? 68.515 56.979 20.452 1.00 68.62 103 PRO A C 1
ATOM 738 O O . PRO A 1 103 ? 68.375 57.134 21.665 1.00 68.62 103 PRO A O 1
ATOM 741 N N . GLU A 1 104 ? 68.704 58.008 19.629 1.00 72.12 104 GLU A N 1
ATOM 742 C CA . GLU A 1 104 ? 68.540 59.401 20.055 1.00 72.12 104 GLU A CA 1
ATOM 743 C C . GLU A 1 104 ? 67.040 59.685 20.318 1.00 72.12 104 GLU A C 1
ATOM 745 O O . GLU A 1 104 ? 66.204 59.368 19.467 1.00 72.12 104 GLU A O 1
ATOM 750 N N . PRO A 1 105 ? 66.641 60.214 21.494 1.00 71.56 105 PRO A N 1
ATOM 751 C CA . PRO A 1 105 ? 65.229 60.374 21.836 1.00 71.56 105 PRO A CA 1
ATOM 752 C C . PRO A 1 105 ? 64.596 61.590 21.147 1.00 71.56 105 PRO A C 1
ATOM 754 O O . PRO A 1 105 ? 65.000 62.728 21.386 1.00 71.56 105 PRO A O 1
ATOM 757 N N . GLU A 1 106 ? 63.527 61.370 20.375 1.00 66.94 106 GLU A N 1
ATOM 758 C CA . GLU A 1 106 ? 62.646 62.457 19.934 1.00 66.94 106 GLU A CA 1
ATOM 759 C C . GLU A 1 106 ? 61.672 62.861 21.067 1.00 66.94 106 GLU A C 1
ATOM 761 O O . GLU A 1 106 ? 60.998 62.004 21.650 1.00 66.94 106 GLU A O 1
ATOM 766 N N . PRO A 1 107 ? 61.566 64.156 21.418 1.00 71.00 107 PRO A N 1
ATOM 767 C CA . PRO A 1 107 ? 60.691 64.614 22.494 1.00 71.00 107 PRO A CA 1
ATOM 768 C C . PRO A 1 107 ? 59.210 64.562 22.085 1.00 71.00 107 PRO A C 1
ATOM 770 O O . PRO A 1 107 ? 58.810 65.134 21.075 1.00 71.00 107 PRO A O 1
ATOM 773 N N . THR A 1 108 ? 58.373 63.914 22.905 1.00 62.19 108 THR A N 1
ATOM 774 C CA . THR A 1 108 ? 56.907 63.872 22.72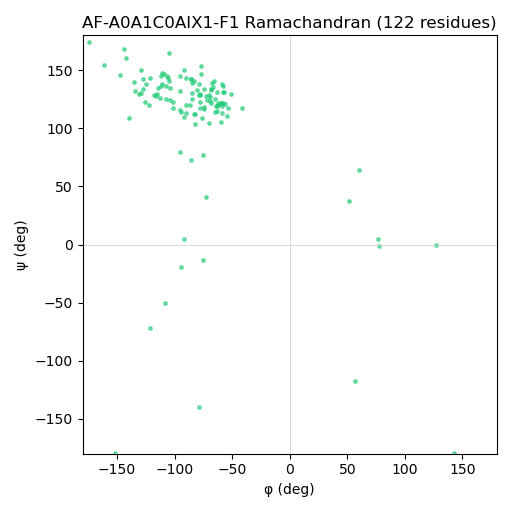9 1.00 62.19 108 THR A CA 1
ATOM 775 C C . THR A 1 108 ? 56.216 64.735 23.790 1.00 62.19 108 THR A C 1
ATOM 777 O O . THR A 1 108 ? 56.428 64.530 24.986 1.00 62.19 108 THR A O 1
ATOM 780 N N . GLU A 1 109 ? 55.373 65.684 23.376 1.00 73.12 109 GLU A N 1
ATOM 781 C CA . GLU A 1 109 ? 54.555 66.507 24.282 1.00 73.12 109 GLU A CA 1
ATOM 782 C C . GLU A 1 109 ? 53.222 65.811 24.649 1.00 73.12 109 GLU A C 1
ATOM 784 O O . GLU A 1 109 ? 52.612 65.164 23.793 1.00 73.12 109 GLU A O 1
ATOM 789 N N . PRO A 1 110 ? 52.724 65.931 25.898 1.00 75.31 110 PRO A N 1
ATOM 790 C CA . PRO A 1 110 ? 51.467 65.310 26.308 1.00 75.31 110 PRO A CA 1
ATOM 791 C C . PRO A 1 110 ? 50.240 66.088 25.814 1.00 75.31 110 PRO A C 1
ATOM 793 O O . PRO A 1 110 ? 50.089 67.282 26.071 1.00 75.31 110 PRO A O 1
ATOM 796 N N . VAL A 1 111 ? 49.302 65.373 25.188 1.00 73.44 111 VAL A N 1
ATOM 797 C CA . VAL A 1 111 ? 47.978 65.905 24.836 1.00 73.44 111 VAL A CA 1
ATOM 798 C C . VAL A 1 111 ? 47.031 65.765 26.044 1.00 73.44 111 VAL A C 1
ATOM 800 O O . VAL A 1 111 ? 46.869 64.655 26.558 1.00 73.44 111 VAL A O 1
ATOM 803 N N . PRO A 1 112 ? 46.378 66.842 26.520 1.00 74.00 112 PRO A N 1
ATOM 804 C CA . PRO A 1 112 ? 45.411 66.765 27.616 1.00 74.00 112 PRO A CA 1
ATOM 805 C C . PRO A 1 112 ? 44.152 65.977 27.223 1.00 74.00 112 PRO A C 1
ATOM 807 O O . PRO A 1 112 ? 43.582 66.200 26.158 1.00 74.00 112 PRO A O 1
ATOM 810 N N . THR A 1 113 ? 43.682 65.085 28.100 1.00 67.62 113 THR A N 1
ATOM 811 C CA . THR A 1 113 ? 42.392 64.386 27.946 1.00 67.62 113 THR A CA 1
ATOM 812 C C . THR A 1 113 ? 41.342 65.043 28.840 1.00 67.62 113 THR A C 1
ATOM 814 O O . THR A 1 113 ? 41.528 65.112 30.055 1.00 67.62 113 THR A O 1
ATOM 817 N N . GLU A 1 114 ? 40.231 65.504 28.265 1.00 75.56 114 GLU A N 1
ATOM 818 C CA . GLU A 1 114 ? 39.095 66.019 29.036 1.00 75.56 114 GLU A CA 1
ATOM 819 C C . GLU A 1 114 ? 38.148 64.884 29.481 1.00 75.56 114 GLU A C 1
ATOM 821 O O . GLU A 1 114 ? 37.869 63.967 28.702 1.00 75.56 114 GLU A O 1
ATOM 826 N N . PRO A 1 115 ? 37.624 64.915 30.722 1.00 75.56 115 PRO A N 1
ATOM 827 C CA . PRO A 1 115 ? 36.699 63.901 31.217 1.00 75.56 115 PRO A CA 1
ATOM 828 C C . PRO A 1 115 ? 35.289 64.056 30.626 1.00 75.56 115 PRO A C 1
ATOM 830 O O . PRO A 1 115 ? 34.696 65.134 30.636 1.00 75.56 115 PRO A O 1
ATOM 833 N N . VAL A 1 116 ? 34.707 62.939 30.182 1.00 73.25 116 VAL A N 1
ATOM 834 C CA . VAL A 1 116 ? 33.319 62.874 29.696 1.00 73.25 116 VAL A CA 1
ATOM 835 C C . VAL A 1 116 ? 32.339 62.858 30.887 1.00 73.25 116 VAL A C 1
ATOM 837 O O . VAL A 1 116 ? 32.479 62.008 31.769 1.00 73.25 116 VAL A O 1
ATOM 840 N N . PRO A 1 117 ? 31.309 63.726 30.940 1.00 75.94 117 PRO A N 1
ATOM 841 C CA . PRO A 1 117 ? 30.327 63.719 32.027 1.00 75.94 117 PRO A CA 1
ATOM 842 C C . PRO A 1 117 ? 29.367 62.517 31.964 1.00 75.94 117 PRO A C 1
ATOM 844 O O . PRO A 1 117 ? 28.634 62.338 30.990 1.00 75.94 117 PRO A O 1
ATOM 847 N N . THR A 1 118 ? 29.282 61.726 33.037 1.00 68.12 118 THR A N 1
ATOM 848 C CA . THR A 1 118 ? 28.256 60.678 33.207 1.00 68.12 118 THR A CA 1
ATOM 849 C C . THR A 1 118 ? 26.956 61.236 33.793 1.00 68.12 118 THR A C 1
ATOM 851 O O . THR A 1 118 ? 26.955 61.915 34.819 1.00 68.12 118 THR A O 1
ATOM 854 N N . LYS A 1 119 ? 25.821 60.913 33.162 1.00 71.06 119 LYS A N 1
ATOM 855 C CA . LYS A 1 119 ? 24.473 61.339 33.574 1.00 71.06 119 LYS A CA 1
ATOM 856 C C . LYS A 1 119 ? 23.931 60.466 34.728 1.00 71.06 119 LYS A C 1
ATOM 858 O O . LYS A 1 119 ? 23.985 59.244 34.611 1.00 71.06 119 LYS A O 1
ATOM 863 N N . PRO A 1 120 ? 23.359 61.039 35.805 1.00 74.69 120 PRO A N 1
ATOM 864 C CA . PRO A 1 120 ? 22.813 60.259 36.920 1.00 74.69 120 PRO A CA 1
ATOM 865 C C . PRO A 1 120 ? 21.433 59.625 36.613 1.00 74.69 120 PRO A C 1
ATOM 867 O O . PRO A 1 120 ? 20.679 60.149 35.784 1.00 74.69 120 PRO A O 1
ATOM 870 N N . PRO A 1 121 ? 21.075 58.504 37.277 1.00 65.50 121 PRO A N 1
ATOM 871 C CA . PRO A 1 121 ? 19.865 57.728 36.985 1.00 65.50 121 PRO A CA 1
ATOM 872 C C . PRO A 1 121 ? 18.570 58.366 37.528 1.00 65.50 121 PRO A C 1
ATOM 874 O O . PRO A 1 121 ? 18.553 58.985 38.591 1.00 65.50 121 PRO A O 1
ATOM 877 N N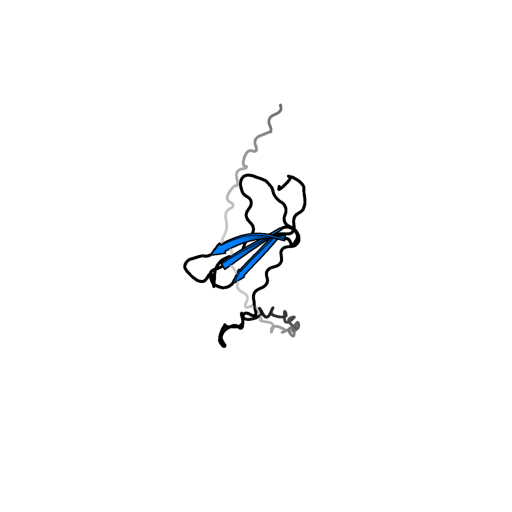 . LYS A 1 122 ? 17.455 58.174 36.805 1.00 55.16 122 LYS A N 1
ATOM 878 C CA . LYS A 1 122 ? 16.101 58.636 37.181 1.00 55.16 122 LYS A CA 1
ATOM 879 C C . LYS A 1 122 ? 15.459 57.711 38.233 1.00 55.16 122 LYS A C 1
ATOM 881 O O . LYS A 1 122 ? 15.527 56.494 38.089 1.00 55.16 122 LYS A O 1
ATOM 886 N N . LYS A 1 123 ? 14.792 58.279 39.248 1.00 54.94 123 LYS A N 1
ATOM 887 C CA . LYS A 1 123 ? 13.926 57.555 40.207 1.00 54.94 123 LYS A CA 1
ATOM 888 C C . LYS A 1 123 ? 12.463 57.541 39.720 1.00 54.94 123 LYS A C 1
ATOM 890 O O . LYS A 1 123 ? 12.075 58.454 38.994 1.00 54.94 123 LYS A O 1
ATOM 895 N N . LYS A 1 124 ? 11.722 5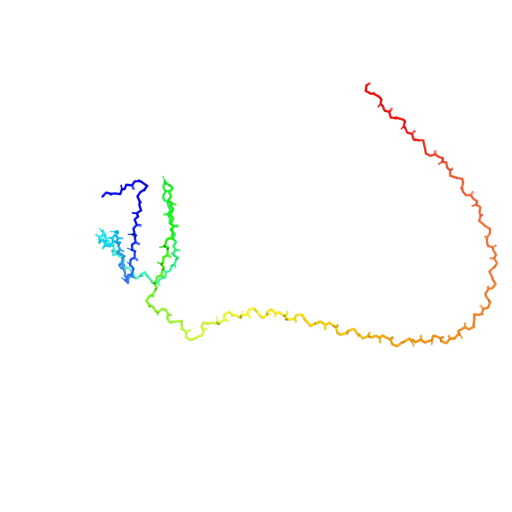6.481 40.078 1.00 46.47 124 LYS A N 1
ATOM 896 C CA . LYS A 1 124 ? 10.285 56.281 39.796 1.00 46.47 124 LYS A CA 1
ATOM 897 C C . LYS A 1 124 ? 9.405 57.273 40.546 1.00 46.47 124 LYS A C 1
ATOM 899 O O . LYS A 1 124 ? 9.793 57.624 41.682 1.00 46.47 124 LYS A O 1
#

pLDDT: mean 81.33, std 13.54, range [46.47, 98.06]